Protein 5CB3 (pdb70)

Sequence (171 aa):
TRIHVVQGDITKLAVDVIVNAANPSLMGGGGVDGAIHRAAGPALLDACLKVRQQQGDCPTGHAVITLAGDLPAKAVVHTVGPVWRGGEQNEDQLLQDAYLNSLRLVAANSYTSVAFPAISTGVYGYPRAAAAEIAVKTVSEFITRHALPEQVYFVCYDEENAHLYERLLTQ

Structure (mmCIF, N/CA/C/O backbone):
data_5CB3
#
_entry.id   5CB3
#
_cell.length_a   59.902
_cell.length_b   42.059
_cell.length_c   70.346
_cell.angle_alpha   90.00
_cell.angle_beta   103.23
_cell.angle_gamma   90.00
#
_symmetry.space_group_name_H-M   'C 1 2 1'
#
loop_
_entity.id
_entity.type
_entity.pdbx_description
1 polymer 'O-acetyl-ADP-ribose deacetylase'
2 non-polymer ADENOSINE-5-DIPHOSPHORIBOSE
3 water water
#
loop_
_atom_site.group_PDB
_atom_site.id
_atom_site.type_symbol
_atom_site.label_atom_id
_atom_site.label_alt_id
_atom_site.label_comp_id
_atom_site.label_asym_id
_atom_site.label_entity_id
_atom_site.label_seq_id
_atom_site.pdbx_PDB_ins_code
_atom_site.Cartn_x
_atom_site.Cartn_y
_atom_site.Cartn_z
_atom_site.occupancy
_atom_site.B_iso_or_equiv
_atom_site.auth_seq_id
_atom_site.auth_comp_id
_atom_site.auth_asym_id
_atom_site.auth_atom_id
_atom_site.pdbx_PDB_model_num
ATOM 1 N N . THR A 1 9 ? 36.229 36.881 70.627 1.00 44.38 3 THR A N 1
ATOM 2 C CA . THR A 1 9 ? 36.468 38.358 70.478 1.00 43.80 3 THR A CA 1
ATOM 3 C C . THR A 1 9 ? 36.611 39.148 71.795 1.00 40.39 3 THR A C 1
ATOM 4 O O . THR A 1 9 ? 37.074 40.292 71.787 1.00 40.21 3 THR A O 1
ATOM 8 N N . ARG A 1 10 ? 36.208 38.547 72.910 1.00 36.61 4 ARG A N 1
ATOM 9 C CA . ARG A 1 10 ? 36.289 39.191 74.218 1.00 33.88 4 ARG A CA 1
ATOM 10 C C . ARG A 1 10 ? 37.336 38.565 75.131 1.00 32.91 4 ARG A C 1
ATOM 11 O O . ARG A 1 10 ? 37.611 39.092 76.208 1.00 32.81 4 ARG A O 1
ATOM 19 N N . ILE A 1 11 ? 37.916 37.446 74.704 1.00 31.74 5 ILE A N 1
ATOM 20 C CA . ILE A 1 11 ? 38.926 36.745 75.499 1.00 31.21 5 ILE A CA 1
ATOM 21 C C . ILE A 1 11 ? 40.234 36.686 74.717 1.00 31.86 5 ILE A C 1
ATOM 22 O O . ILE A 1 11 ? 40.269 36.196 73.587 1.00 31.63 5 ILE A O 1
ATOM 27 N N . HIS A 1 12 ? 41.302 37.198 75.325 1.00 32.09 6 HIS A N 1
ATOM 28 C CA . HIS A 1 12 ? 42.611 37.282 74.675 1.00 33.36 6 HIS A CA 1
ATOM 29 C C . HIS A 1 12 ? 43.697 36.627 75.502 1.00 32.96 6 HIS A C 1
ATOM 30 O O . HIS A 1 12 ? 43.679 36.698 76.727 1.00 33.16 6 HIS A O 1
ATOM 37 N N . VAL A 1 13 ? 44.631 35.969 74.822 1.00 31.58 7 VAL A N 1
ATOM 38 C CA . VAL A 1 13 ? 45.823 35.429 75.469 1.00 31.30 7 VAL A CA 1
ATOM 39 C C . VAL A 1 13 ? 46.982 36.388 75.221 1.00 32.02 7 VAL A C 1
ATOM 40 O O . VAL A 1 13 ? 47.261 36.751 74.078 1.00 32.88 7 VAL A O 1
A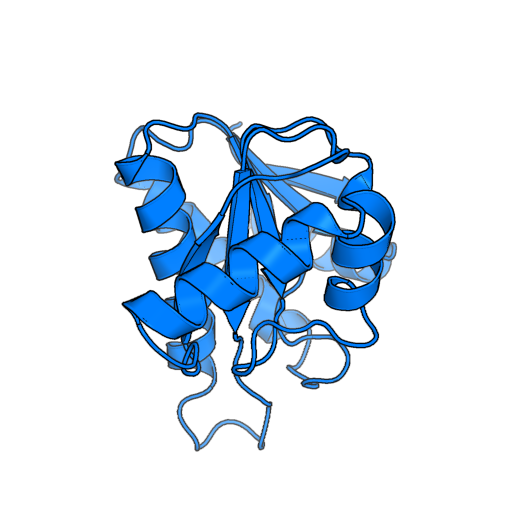TOM 44 N N . VAL A 1 14 ? 47.654 36.786 76.294 1.00 32.57 8 VAL A N 1
ATOM 45 C CA . VAL A 1 14 ? 48.787 37.694 76.205 1.00 33.52 8 VAL A CA 1
ATOM 46 C C . VAL A 1 14 ? 49.997 37.060 76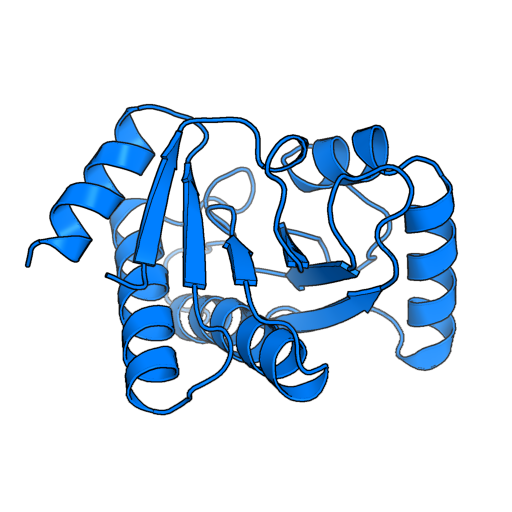.875 1.00 33.67 8 VAL A C 1
ATOM 47 O O . VAL A 1 14 ? 49.906 36.497 77.968 1.00 32.06 8 VAL A O 1
ATOM 51 N N . GLN A 1 15 ? 51.125 37.151 76.188 1.00 34.48 9 GLN A N 1
ATOM 52 C CA . GLN A 1 15 ? 52.385 36.666 76.702 1.00 36.10 9 GLN A CA 1
ATOM 53 C C . GLN A 1 15 ? 53.153 37.818 77.316 1.00 34.54 9 GLN A C 1
ATOM 54 O O . GLN A 1 15 ? 53.499 38.774 76.621 1.00 35.17 9 GLN A O 1
ATOM 60 N N . GLY A 1 16 ? 53.411 37.730 78.616 1.00 31.79 10 GLY A N 1
ATOM 61 C CA . GLY A 1 16 ? 54.187 38.750 79.293 1.00 30.60 10 GLY A CA 1
ATOM 62 C C . GLY A 1 16 ? 53.898 38.907 80.772 1.00 29.29 10 GLY A C 1
ATOM 63 O O . GLY A 1 16 ? 53.322 38.036 81.424 1.00 28.75 10 GLY A O 1
ATOM 64 N N . ASP A 1 17 ? 54.324 40.057 81.269 1.00 28.36 11 ASP A N 1
ATOM 65 C CA . ASP A 1 17 ? 54.218 40.456 82.656 1.00 27.48 11 ASP A CA 1
ATOM 66 C C . ASP A 1 17 ? 52.884 41.169 82.876 1.00 25.79 11 ASP A C 1
ATOM 67 O O . ASP A 1 17 ? 52.632 42.209 82.264 1.00 23.90 11 ASP A O 1
ATOM 72 N N . ILE A 1 18 ? 52.043 40.637 83.761 1.00 24.30 12 ILE A N 1
ATOM 73 C CA . ILE A 1 18 ? 50.727 41.239 84.030 1.00 24.03 12 ILE A CA 1
ATOM 74 C C . ILE A 1 18 ? 50.824 42.677 84.563 1.00 24.43 12 ILE A C 1
ATOM 75 O O . ILE A 1 18 ? 49.901 43.472 84.362 1.00 23.92 12 ILE A O 1
ATOM 80 N N . THR A 1 19 ? 51.939 43.011 85.221 1.00 25.32 13 THR A N 1
ATOM 81 C CA . THR A 1 19 ? 52.112 44.348 85.813 1.00 27.21 13 THR A CA 1
ATOM 82 C C . THR A 1 19 ? 52.270 45.466 84.771 1.00 29.28 13 THR A C 1
ATOM 83 O O . THR A 1 19 ? 52.165 46.643 85.112 1.00 29.64 13 THR A O 1
ATOM 87 N N . LYS A 1 20 ? 52.510 45.094 83.515 1.00 32.11 14 LYS A N 1
ATOM 88 C CA . LYS A 1 20 ? 52.650 46.055 82.418 1.00 34.92 14 LYS A CA 1
ATOM 89 C C . LYS A 1 20 ? 51.378 46.290 81.620 1.00 36.13 14 LYS A C 1
ATOM 90 O O . LYS A 1 20 ? 51.300 47.245 80.845 1.00 36.90 14 LYS A O 1
ATOM 96 N N . LEU A 1 21 ? 50.394 45.418 81.793 1.00 37.04 15 LEU A N 1
ATOM 97 C CA . LEU A 1 21 ? 49.207 45.452 80.961 1.00 37.77 15 LEU A CA 1
ATOM 98 C C . LEU A 1 21 ? 48.211 46.495 81.466 1.00 36.84 15 LEU A C 1
ATOM 99 O O . LEU A 1 21 ? 47.759 46.441 82.612 1.00 36.73 15 LEU A O 1
ATOM 104 N N . ALA A 1 22 ? 47.902 47.455 80.599 1.00 35.63 16 ALA A N 1
ATOM 105 C CA . ALA A 1 22 ? 46.878 48.456 80.866 1.00 34.42 16 ALA A CA 1
ATOM 106 C C . ALA A 1 22 ? 45.492 47.847 80.666 1.00 32.56 16 ALA A C 1
ATOM 107 O O . ALA A 1 22 ? 45.069 47.568 79.540 1.00 33.38 16 ALA A O 1
ATOM 109 N N . VAL A 1 23 ? 44.819 47.622 81.789 1.00 29.37 17 VAL A N 1
ATOM 110 C CA . VAL A 1 23 ? 43.452 47.112 81.850 1.00 27.69 17 VAL A CA 1
ATOM 111 C C . VAL A 1 23 ? 42.811 47.780 83.066 1.00 26.15 17 VAL A C 1
ATOM 112 O O . VAL A 1 23 ? 43.517 48.352 83.892 1.00 24.54 17 VAL A O 1
ATOM 116 N N . ASP A 1 24 ? 41.490 47.707 83.194 1.00 25.61 18 ASP A N 1
ATOM 117 C CA . ASP A 1 24 ? 40.825 48.246 84.389 1.00 25.34 18 ASP A CA 1
ATOM 118 C C . ASP A 1 24 ? 41.270 47.520 85.660 1.00 23.92 18 ASP A C 1
ATOM 119 O O . ASP A 1 24 ? 41.596 48.160 86.660 1.00 22.81 18 ASP A O 1
ATOM 124 N N . VAL A 1 25 ? 41.282 46.191 85.612 1.00 22.71 19 VAL A N 1
ATOM 125 C CA . VAL A 1 25 ? 41.544 45.374 86.801 1.00 21.62 19 VAL A CA 1
ATOM 126 C C . VAL A 1 25 ? 42.618 44.333 86.525 1.00 21.32 19 VAL A C 1
ATOM 127 O O . VAL A 1 25 ? 42.520 43.580 85.565 1.00 20.98 19 VAL A O 1
ATOM 131 N N . ILE A 1 26 ? 43.640 44.299 87.374 1.00 21.08 20 ILE A N 1
ATOM 132 C CA . ILE A 1 26 ? 44.608 43.207 87.383 1.00 20.84 20 ILE A CA 1
ATOM 133 C C . ILE A 1 26 ? 44.263 42.282 88.540 1.00 20.21 20 ILE A C 1
ATOM 134 O O . ILE A 1 26 ? 44.026 42.738 89.653 1.00 20.00 20 ILE A O 1
ATOM 139 N N . VAL A 1 27 ? 44.241 40.984 88.277 1.00 19.10 21 VAL A N 1
ATOM 140 C CA . VAL A 1 27 ? 43.992 40.003 89.326 1.00 18.41 21 VAL A CA 1
ATOM 141 C C . VAL A 1 27 ? 45.303 39.467 89.895 1.00 18.45 21 VAL A C 1
ATOM 142 O O . VAL A 1 27 ? 46.223 39.114 89.154 1.00 18.17 21 VAL A O 1
ATOM 146 N N . ASN A 1 28 ? 45.366 39.431 91.223 1.00 18.42 22 ASN A N 1
ATOM 147 C CA . ASN A 1 28 ? 46.508 38.917 91.956 1.00 18.62 22 ASN A CA 1
ATOM 148 C C . ASN A 1 28 ? 46.227 37.514 92.500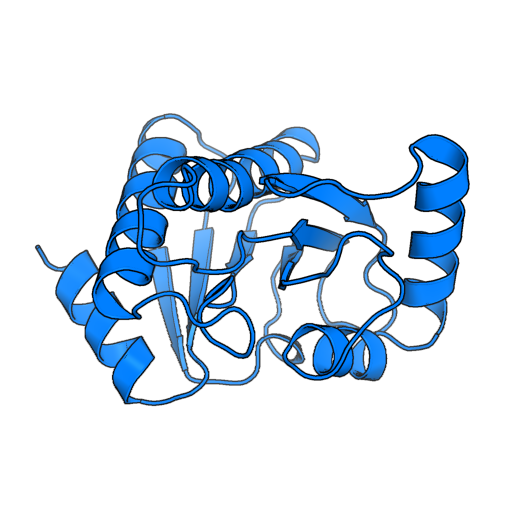 1.00 18.60 22 ASN A C 1
ATOM 149 O O . ASN A 1 28 ? 45.179 37.264 93.097 1.00 18.26 22 ASN A O 1
ATOM 154 N N . ALA A 1 29 ? 47.180 36.609 92.282 1.00 18.45 23 ALA A N 1
ATOM 155 C CA . ALA A 1 29 ? 47.147 35.275 92.864 1.00 18.22 23 ALA A CA 1
ATOM 156 C C . ALA A 1 29 ? 47.826 35.343 94.223 1.00 17.94 23 ALA A C 1
ATOM 157 O O . ALA A 1 29 ? 49.027 35.106 94.366 1.00 17.96 23 ALA A O 1
ATOM 159 N N . ALA A 1 30 ? 47.019 35.686 95.215 1.00 17.44 24 ALA A N 1
ATOM 160 C CA . ALA A 1 30 ? 47.496 36.043 96.539 1.00 17.68 24 ALA A CA 1
ATOM 161 C C . ALA A 1 30 ? 47.550 34.840 97.478 1.00 18.20 24 ALA A C 1
ATOM 162 O O . ALA A 1 30 ? 47.339 33.696 97.071 1.00 18.57 24 ALA A O 1
ATOM 164 N N . ASN A 1 31 ? 47.862 35.123 98.741 1.00 18.38 25 ASN A N 1
ATOM 165 C CA . ASN A 1 31 ? 47.679 34.173 99.830 1.00 18.91 25 ASN A CA 1
ATOM 166 C C . ASN A 1 31 ? 46.749 34.830 100.850 1.00 18.73 25 ASN A C 1
ATOM 167 O O . ASN A 1 31 ? 46.517 36.036 100.773 1.00 18.24 25 ASN A O 1
ATOM 172 N N . PRO A 1 32 ? 46.211 34.050 101.804 1.00 19.08 26 PRO A N 1
ATOM 173 C CA . PRO A 1 32 ? 45.146 34.588 102.668 1.00 19.21 26 PRO A CA 1
ATOM 174 C C . PRO A 1 32 ? 45.516 35.813 103.500 1.00 19.05 26 PRO A C 1
ATOM 175 O O . PRO A 1 32 ? 44.639 36.608 103.846 1.00 18.93 26 PRO A O 1
ATOM 179 N N . SER A 1 33 ? 46.799 35.984 103.797 1.00 18.93 27 SER A N 1
ATOM 180 C CA . SER A 1 33 ? 47.243 37.152 104.561 1.00 19.04 27 SER A CA 1
ATOM 181 C C . SER A 1 33 ? 47.085 38.472 103.795 1.00 18.70 27 SER A C 1
ATOM 182 O O . SER A 1 33 ? 46.985 39.534 104.414 1.00 19.26 27 SER A O 1
ATOM 185 N N . LEU A 1 34 ? 47.088 38.394 102.461 1.00 18.35 28 LEU A N 1
ATOM 186 C CA . LEU A 1 34 ? 47.042 39.574 101.562 1.00 18.83 28 LEU A CA 1
ATOM 187 C C . LEU A 1 34 ? 48.255 40.495 101.640 1.00 20.99 28 LEU A C 1
ATOM 188 O O . LEU A 1 34 ? 48.227 41.614 101.114 1.00 21.41 28 LEU A O 1
ATOM 193 N N . MET A 1 35 ? 49.322 40.034 102.273 1.00 23.19 29 MET A N 1
ATOM 194 C CA . MET A 1 35 ? 50.452 40.910 102.528 1.00 26.18 29 MET A CA 1
ATOM 195 C C . MET A 1 35 ? 51.600 40.654 101.540 1.00 26.81 29 MET A C 1
ATOM 196 O O . MET A 1 35 ? 52.697 41.187 101.712 1.00 27.69 29 MET A O 1
ATOM 201 N N . GLY A 1 36 ? 51.341 39.856 100.502 1.00 27.05 30 GLY A N 1
ATOM 202 C CA . GLY A 1 36 ? 52.314 39.632 99.429 1.00 26.96 30 GLY A CA 1
ATOM 203 C C . GLY A 1 36 ? 52.969 38.264 99.477 1.00 26.81 30 GLY A C 1
ATOM 204 O O . GLY A 1 36 ? 52.675 37.448 100.351 1.00 27.45 30 GLY A O 1
ATOM 205 N N . GLY A 1 37 ? 53.860 38.017 98.523 1.00 26.86 31 GLY A N 1
ATOM 206 C CA . GLY A 1 37 ? 54.577 36.748 98.436 1.00 26.99 31 GLY A CA 1
ATOM 207 C C . GLY A 1 37 ? 55.593 36.787 97.310 1.00 27.00 31 GLY A C 1
ATOM 208 O O . GLY A 1 37 ? 56.027 37.860 96.906 1.00 27.00 31 GLY A O 1
ATOM 209 N N . GLY A 1 38 ? 55.972 35.623 96.797 1.00 28.08 32 GLY A N 1
ATOM 210 C CA . GLY A 1 38 ? 57.123 35.547 95.894 1.00 29.08 32 GLY A CA 1
ATOM 211 C C . GLY A 1 38 ? 56.906 35.445 94.395 1.00 28.77 32 GLY A C 1
ATOM 212 O O . GLY A 1 38 ? 57.874 35.556 93.637 1.00 30.44 32 GLY A O 1
ATOM 213 N N . GLY A 1 39 ? 55.676 35.238 93.941 1.00 28.28 33 GLY A N 1
ATOM 214 C CA . GLY A 1 39 ? 55.451 35.033 92.504 1.00 26.77 33 GLY A CA 1
ATOM 215 C C . GLY A 1 39 ? 54.872 36.276 91.867 1.00 24.88 33 GLY A C 1
ATOM 216 O O . GLY A 1 39 ? 55.439 37.363 91.995 1.00 24.17 33 GLY A O 1
ATOM 217 N N . VAL A 1 40 ? 53.736 36.124 91.189 1.00 22.83 34 VAL A N 1
ATOM 218 C CA . VAL A 1 40 ? 53.046 37.267 90.594 1.00 21.97 34 VAL A CA 1
ATOM 219 C C . VAL A 1 40 ? 52.582 38.231 91.698 1.00 20.85 34 VAL A C 1
ATOM 220 O O . VAL A 1 40 ? 52.529 39.443 91.480 1.00 20.56 34 VAL A O 1
ATOM 224 N N . ASP A 1 41 ? 52.283 37.686 92.881 1.00 20.11 35 ASP A N 1
ATOM 225 C CA . ASP A 1 41 ? 51.921 38.482 94.066 1.00 19.84 35 ASP A CA 1
ATOM 226 C C . ASP A 1 41 ? 53.022 39.500 94.366 1.00 20.07 35 ASP A C 1
ATOM 227 O O . ASP A 1 41 ? 52.769 40.707 94.437 1.00 19.83 35 ASP A O 1
ATOM 232 N N . GLY A 1 42 ? 54.249 39.012 94.515 1.00 20.57 36 GLY A N 1
ATOM 233 C CA . GLY A 1 42 ? 55.389 39.896 94.769 1.00 20.89 36 GLY A CA 1
ATOM 234 C C . GLY A 1 42 ? 55.626 40.893 93.652 1.00 21.04 36 GLY A C 1
ATOM 235 O O . GLY A 1 42 ? 55.944 42.053 93.907 1.00 21.85 36 GLY A O 1
ATOM 236 N N . ALA A 1 43 ? 55.463 40.440 92.413 1.00 21.48 37 ALA A N 1
ATOM 237 C CA . ALA A 1 43 ? 55.634 41.299 91.251 1.00 21.93 37 ALA A CA 1
ATOM 238 C C . ALA A 1 43 ? 54.621 42.435 91.255 1.00 21.63 37 ALA A C 1
ATOM 239 O O . ALA A 1 43 ? 54.962 43.572 90.952 1.00 21.99 37 ALA A O 1
ATOM 241 N N . ILE A 1 44 ? 53.377 42.121 91.602 1.00 20.84 38 ILE A N 1
ATOM 242 C CA . ILE A 1 44 ? 52.306 43.126 91.660 1.00 20.54 38 ILE A CA 1
ATOM 243 C C . ILE A 1 44 ? 52.526 44.140 92.787 1.00 20.86 38 ILE A C 1
ATOM 244 O O . ILE A 1 44 ? 52.331 45.345 92.592 1.00 21.69 38 ILE A O 1
ATOM 249 N N . HIS A 1 45 ? 52.924 43.652 93.959 1.00 22.32 39 HIS A N 1
ATOM 250 C CA . HIS A 1 45 ? 53.220 44.537 95.083 1.00 23.01 39 HIS A CA 1
ATOM 251 C C . HIS A 1 45 ? 54.395 45.443 94.780 1.00 24.46 39 HIS A C 1
ATOM 252 O O . HIS A 1 45 ? 54.372 46.628 95.116 1.00 25.20 39 HIS A O 1
ATOM 259 N N . ARG A 1 46 ? 55.410 44.890 94.127 1.00 25.76 40 ARG A N 1
ATOM 260 C CA . ARG A 1 46 ? 56.572 45.676 93.740 1.00 28.02 40 ARG A CA 1
ATOM 261 C C . ARG A 1 46 ? 56.197 46.770 92.727 1.00 27.53 40 ARG A C 1
ATOM 262 O O . ARG A 1 46 ? 56.589 47.927 92.886 1.00 27.69 40 ARG A O 1
ATOM 270 N N . ALA A 1 47 ? 55.428 46.409 91.704 1.00 27.02 41 ALA A N 1
ATOM 271 C CA . ALA A 1 47 ? 55.037 47.367 90.668 1.00 26.92 41 ALA A CA 1
ATOM 272 C C . ALA A 1 47 ? 54.063 48.431 91.186 1.00 26.40 41 ALA A C 1
ATOM 273 O O . ALA A 1 47 ? 54.134 49.589 90.776 1.00 25.79 41 ALA A O 1
ATOM 275 N N . ALA A 1 48 ? 53.159 48.038 92.081 1.00 25.81 42 ALA A N 1
ATOM 276 C CA . ALA A 1 48 ? 52.149 48.961 92.612 1.00 25.32 42 ALA A CA 1
ATOM 277 C C . ALA A 1 48 ? 52.747 49.942 93.604 1.00 24.82 42 ALA A C 1
ATOM 278 O O . ALA A 1 48 ? 52.266 51.070 93.734 1.00 24.24 42 ALA A O 1
ATOM 280 N N . GLY A 1 49 ? 53.780 49.490 94.309 1.00 24.55 43 GLY A N 1
ATOM 281 C CA . GLY A 1 49 ? 54.409 50.255 95.382 1.00 24.91 43 GLY A CA 1
ATOM 282 C C . GLY A 1 49 ? 53.736 49.979 96.717 1.00 24.91 43 GLY A C 1
ATOM 283 O O . GLY A 1 49 ? 52.761 49.226 96.774 1.00 23.98 43 GLY A O 1
ATOM 284 N N . PRO A 1 50 ? 54.242 50.600 97.801 1.00 24.84 44 PRO A N 1
ATOM 285 C CA . PRO A 1 50 ? 53.769 50.334 99.168 1.00 24.50 44 PRO A CA 1
ATOM 286 C C . PRO A 1 50 ? 52.281 50.620 99.435 1.00 23.67 44 PRO A C 1
ATOM 287 O O . PRO A 1 50 ? 51.721 50.070 100.384 1.00 23.65 44 PRO A O 1
ATOM 291 N N . ALA A 1 51 ? 51.655 51.471 98.621 1.00 22.90 45 ALA A N 1
ATOM 292 C CA . ALA A 1 51 ? 50.233 51.801 98.792 1.00 22.44 45 ALA A CA 1
ATOM 293 C C . ALA A 1 51 ? 49.348 50.562 98.747 1.00 22.25 45 ALA A C 1
ATOM 294 O O . ALA A 1 51 ? 48.319 50.505 99.421 1.00 22.72 45 ALA A O 1
ATOM 296 N N . LEU A 1 52 ? 49.727 49.587 97.925 1.00 21.98 46 LEU A N 1
ATOM 297 C CA . LEU A 1 52 ? 48.931 48.368 97.779 1.00 21.38 46 LEU A CA 1
ATOM 298 C C . LEU A 1 52 ? 48.873 47.576 99.086 1.00 21.62 46 LEU A C 1
ATOM 299 O O . LEU A 1 52 ? 47.790 47.171 99.527 1.00 20.81 46 LEU A O 1
ATOM 304 N N . LEU A 1 53 ? 50.033 47.368 99.705 1.00 21.97 47 LEU A N 1
ATOM 305 C CA . LEU A 1 53 ? 50.097 46.656 100.979 1.00 22.50 47 LEU A CA 1
ATOM 306 C C . LEU A 1 53 ? 49.281 47.395 102.045 1.00 22.62 47 LEU A C 1
ATOM 307 O O . LEU A 1 53 ? 48.540 46.773 102.807 1.00 22.22 47 LEU A O 1
ATOM 312 N N . ASP A 1 54 ? 49.401 48.721 102.080 1.00 23.98 48 ASP A N 1
ATOM 313 C CA . ASP A 1 54 ? 48.624 49.535 103.029 1.00 24.86 48 ASP A CA 1
ATOM 314 C C . ASP A 1 54 ? 47.110 49.378 102.803 1.00 23.28 48 ASP A C 1
ATOM 315 O O . ASP A 1 54 ? 46.347 49.274 103.765 1.00 22.78 48 ASP A O 1
ATOM 320 N N . ALA A 1 55 ? 46.694 49.335 101.538 1.00 21.87 49 ALA A N 1
ATOM 321 C CA . ALA A 1 55 ? 45.293 49.070 101.178 1.00 20.96 49 ALA A CA 1
ATOM 322 C C . ALA A 1 55 ? 44.843 47.670 101.589 1.00 20.19 49 ALA A C 1
ATOM 323 O O . ALA A 1 55 ? 43.713 47.489 102.029 1.00 20.08 49 ALA A O 1
ATOM 325 N N . CYS A 1 56 ? 45.715 46.681 101.427 1.00 19.87 50 CYS A N 1
ATOM 326 C CA . CYS A 1 56 ? 45.415 45.328 101.874 1.00 19.42 50 CYS A CA 1
ATOM 327 C C . CYS A 1 56 ? 45.275 45.228 103.393 1.00 19.47 50 CYS A C 1
ATOM 328 O O . CYS A 1 56 ? 44.496 44.410 103.886 1.00 19.87 50 CYS A O 1
ATOM 331 N N . LEU A 1 57 ? 46.025 46.035 104.141 1.00 19.71 51 LEU A N 1
ATOM 332 C CA . LEU A 1 57 ? 45.882 46.015 105.600 1.00 20.44 51 LEU A CA 1
ATOM 333 C C . LEU A 1 57 ? 44.529 46.586 106.041 1.00 20.42 51 LEU A C 1
ATOM 334 O O . LEU A 1 57 ? 43.949 46.119 107.023 1.00 21.22 51 LEU A O 1
ATOM 339 N N . LYS A 1 58 ? 44.036 47.591 105.319 1.00 19.73 52 LYS A N 1
ATOM 340 C CA . LYS A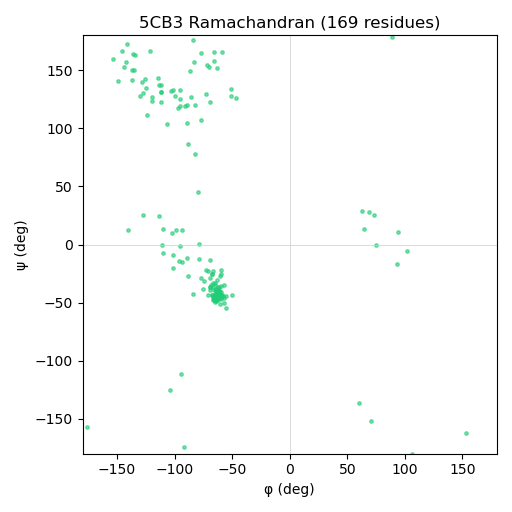 1 58 ? 42.706 48.130 105.564 1.00 19.90 52 LYS A CA 1
ATOM 341 C C . LYS A 1 58 ? 41.655 47.057 105.309 1.00 20.10 52 LYS A C 1
ATOM 342 O O . LYS A 1 58 ? 40.706 46.916 106.075 1.00 21.13 52 LYS A O 1
ATOM 344 N N . VAL A 1 59 ? 41.834 46.296 104.234 1.00 20.13 53 VAL A N 1
ATOM 345 C CA . VAL A 1 59 ? 40.910 45.216 103.914 1.00 19.51 53 VAL A CA 1
ATOM 346 C C . VAL A 1 59 ? 40.908 44.181 105.036 1.00 20.42 53 VAL A C 1
ATOM 347 O O . VAL A 1 59 ? 39.857 43.673 105.410 1.00 20.50 53 VAL A O 1
ATOM 351 N N . ARG A 1 60 ? 42.076 43.883 105.590 1.00 21.05 54 ARG A N 1
ATOM 352 C CA . ARG A 1 60 ? 42.143 42.969 106.724 1.00 23.80 54 ARG A CA 1
ATOM 353 C C . ARG A 1 60 ? 41.341 43.468 107.923 1.00 23.21 54 ARG A C 1
ATOM 354 O O . ARG A 1 60 ? 40.749 42.672 108.653 1.00 22.18 54 ARG A O 1
ATOM 362 N N . GLN A 1 61 ? 41.333 44.781 108.130 1.00 23.70 55 GLN A N 1
ATOM 363 C CA . GLN A 1 61 ? 40.532 45.373 109.204 1.00 25.02 55 GLN A CA 1
ATOM 364 C C . GLN A 1 61 ? 39.045 45.276 108.941 1.00 24.48 55 GLN A C 1
ATOM 365 O O . GLN A 1 61 ? 38.247 45.236 109.876 1.00 24.71 55 GLN A O 1
ATOM 371 N N . GLN A 1 62 ? 38.681 45.264 107.666 1.00 23.76 56 GLN A N 1
ATOM 372 C CA . GLN A 1 62 ? 37.284 45.226 107.263 1.00 24.37 56 GLN A CA 1
ATOM 373 C C . GLN A 1 62 ? 36.752 43.792 107.260 1.00 23.55 56 GLN A C 1
ATOM 374 O O . GLN A 1 62 ? 35.636 43.537 107.730 1.00 24.78 56 GLN A O 1
ATOM 380 N N . GLN A 1 63 ? 37.547 42.858 106.743 1.00 22.21 57 GLN A N 1
ATOM 381 C CA . GLN A 1 63 ? 37.058 41.496 106.502 1.00 21.93 57 GLN A CA 1
ATOM 382 C C . GLN A 1 63 ? 38.042 40.355 106.831 1.00 21.66 57 GLN A C 1
ATOM 383 O O . GLN A 1 63 ? 37.788 39.199 106.490 1.00 20.95 57 GLN A O 1
ATOM 389 N N . GLY A 1 64 ? 39.133 40.670 107.524 1.00 21.97 58 GLY A N 1
ATOM 390 C CA . GLY A 1 64 ? 40.108 39.660 107.931 1.00 22.87 58 GLY A CA 1
ATOM 391 C C . GLY A 1 64 ? 40.908 39.102 106.768 1.00 23.51 58 GLY A C 1
ATOM 392 O O . GLY A 1 64 ? 41.126 39.791 105.769 1.00 22.97 58 GLY A O 1
ATOM 393 N N . ASP A 1 65 ? 41.351 37.851 106.911 1.00 24.72 59 ASP A N 1
ATOM 394 C CA . ASP A 1 65 ? 42.103 37.145 105.864 1.00 25.99 59 ASP A CA 1
ATOM 395 C C . ASP A 1 65 ? 41.211 36.927 104.658 1.00 24.37 59 ASP A C 1
ATOM 396 O O . ASP A 1 65 ? 39.997 37.073 104.749 1.00 23.37 59 ASP A O 1
ATOM 401 N N . CYS A 1 66 ? 41.810 36.571 103.531 1.00 23.10 60 CYS A N 1
ATOM 402 C CA . CYS A 1 66 ? 41.036 36.201 102.359 1.00 22.14 60 CYS A CA 1
ATOM 403 C C . CYS A 1 66 ? 41.131 34.681 102.183 1.00 21.03 60 CYS A C 1
ATOM 404 O O . CYS A 1 66 ? 42.168 34.174 101.759 1.00 20.63 60 CYS A O 1
ATOM 407 N N . PRO A 1 67 ? 40.060 33.940 102.552 1.00 20.21 61 PRO A N 1
ATOM 408 C CA . PRO A 1 67 ? 40.117 32.478 102.453 1.00 19.94 61 PRO A CA 1
ATOM 409 C C . PRO A 1 67 ? 40.213 32.000 101.019 1.00 19.43 61 PRO A C 1
ATOM 410 O O . PRO A 1 67 ? 39.870 32.728 100.087 1.00 19.87 61 PRO A O 1
ATOM 414 N N . THR A 1 68 ? 40.710 30.782 100.858 1.00 19.06 62 THR A N 1
ATOM 415 C CA . THR A 1 68 ? 40.775 30.142 99.552 1.00 19.04 62 THR A CA 1
ATOM 416 C C . THR A 1 68 ? 39.455 30.289 98.786 1.00 18.70 62 THR A C 1
ATOM 417 O O . THR A 1 68 ? 38.382 29.954 99.295 1.00 19.03 62 THR A O 1
ATOM 421 N N . GLY A 1 69 ? 39.558 30.807 97.563 1.00 18.28 63 GLY A N 1
ATOM 422 C CA . GLY A 1 69 ? 38.407 30.977 96.669 1.00 18.46 63 GLY A CA 1
ATOM 423 C C . GLY A 1 69 ? 37.741 32.337 96.743 1.00 18.62 63 GLY A C 1
ATOM 424 O O . GLY A 1 69 ? 36.980 32.712 95.853 1.00 19.31 63 GLY A O 1
ATOM 425 N N . HIS A 1 70 ? 38.033 33.074 97.805 1.00 18.38 64 HIS A N 1
ATOM 426 C CA . HIS A 1 70 ? 37.472 34.405 98.024 1.00 18.99 64 HIS A CA 1
ATOM 427 C C . HIS A 1 70 ? 38.270 35.469 97.266 1.00 18.54 64 HIS A C 1
ATOM 428 O O . HIS A 1 70 ? 39.439 35.262 96.930 1.00 17.99 64 HIS A O 1
ATOM 435 N N . ALA A 1 71 ? 37.622 36.598 96.987 1.00 18.14 65 ALA A N 1
ATOM 436 C CA . ALA A 1 71 ? 38.283 37.739 96.353 1.00 18.03 65 ALA A CA 1
ATOM 437 C C . ALA A 1 71 ? 37.919 39.056 97.019 1.00 18.20 65 ALA A C 1
ATOM 438 O O . ALA A 1 71 ? 36.814 39.219 97.547 1.00 18.06 65 ALA A O 1
ATOM 440 N N . VAL A 1 72 ? 38.867 39.990 96.963 1.00 18.16 66 VAL A N 1
ATOM 441 C CA . VAL A 1 72 ? 38.709 41.338 97.502 1.00 18.44 66 VAL A CA 1
ATOM 442 C C . VAL A 1 72 ? 39.288 42.337 96.517 1.00 18.90 66 VAL A C 1
ATOM 443 O O . VAL A 1 72 ? 40.215 42.012 95.774 1.00 19.17 66 VAL A O 1
ATOM 447 N N . ILE A 1 73 ? 38.744 43.547 96.498 1.00 19.02 67 ILE A N 1
ATOM 448 C CA . ILE A 1 73 ? 39.214 44.555 95.553 1.00 19.11 67 ILE A CA 1
ATOM 449 C C . ILE A 1 73 ? 39.871 45.715 96.298 1.00 19.00 67 ILE A C 1
ATOM 450 O O . ILE A 1 73 ? 39.4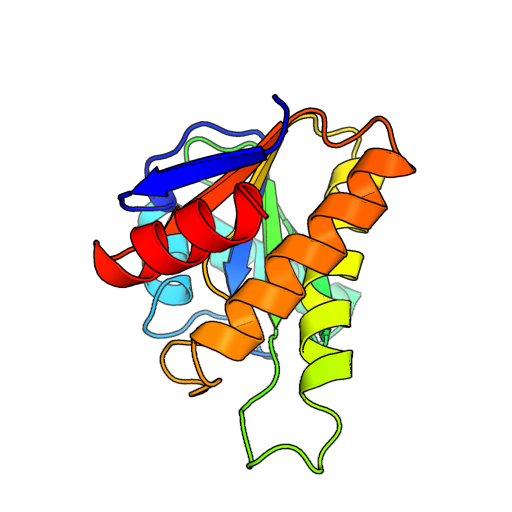35 46.087 97.392 1.00 19.00 67 ILE A O 1
ATOM 455 N N . THR A 1 74 ? 40.938 46.257 95.709 1.00 18.68 68 THR A N 1
ATOM 456 C CA . THR A 1 74 ? 41.662 47.394 96.282 1.00 19.18 68 THR A CA 1
ATOM 457 C C . THR A 1 74 ? 42.083 48.338 95.176 1.00 19.71 68 THR A C 1
ATOM 458 O O . THR A 1 74 ? 41.947 48.034 93.986 1.00 19.55 68 THR A O 1
ATOM 462 N N . LEU A 1 75 ? 42.610 49.485 95.590 1.00 20.59 69 LEU A N 1
ATOM 463 C CA . LEU A 1 75 ? 43.292 50.401 94.682 1.00 21.62 69 LEU A CA 1
ATOM 464 C C . LEU A 1 75 ? 44.478 49.702 94.016 1.00 21.49 69 LEU A C 1
ATOM 465 O O . LEU A 1 75 ? 44.911 48.637 94.469 1.00 21.44 69 LEU A O 1
ATOM 470 N N . ALA A 1 76 ? 45.013 50.305 92.956 1.00 21.24 70 ALA A N 1
ATOM 471 C CA . ALA A 1 76 ? 46.127 49.694 92.207 1.00 21.25 70 ALA A CA 1
ATOM 472 C C . ALA A 1 76 ? 47.489 50.397 92.310 1.00 22.04 70 ALA A C 1
ATOM 473 O O . ALA A 1 76 ? 48.462 49.914 91.728 1.00 21.81 70 ALA A O 1
ATOM 475 N N . GLY A 1 77 ? 47.583 51.501 93.048 1.00 22.63 71 GLY A N 1
ATOM 476 C CA . GLY A 1 77 ? 48.875 52.173 93.229 1.00 23.41 71 GLY A CA 1
ATOM 477 C C . GLY A 1 77 ? 49.457 52.628 91.898 1.00 24.40 71 GLY A C 1
ATOM 478 O O . GLY A 1 77 ? 48.733 53.151 91.048 1.00 24.36 71 GLY A O 1
ATOM 479 N N . ASP A 1 78 ? 50.760 52.409 91.716 1.00 25.82 72 ASP A N 1
ATOM 480 C CA . ASP A 1 78 ? 51.460 52.800 90.491 1.00 27.04 72 ASP A CA 1
ATOM 481 C C . ASP A 1 78 ? 51.245 51.830 89.321 1.00 27.13 72 ASP A C 1
ATOM 482 O O . ASP A 1 78 ? 51.808 52.053 88.247 1.00 27.70 72 ASP A O 1
ATOM 487 N N . LEU A 1 79 ? 50.459 50.763 89.493 1.00 26.64 73 LEU A N 1
ATOM 488 C CA . LEU A 1 79 ? 50.125 49.907 88.336 1.00 26.25 73 LEU A CA 1
ATOM 489 C C . LEU A 1 79 ? 49.328 50.677 87.282 1.00 27.25 73 LEU A C 1
ATOM 490 O O . LEU A 1 79 ? 48.592 51.611 87.621 1.00 26.74 73 LEU A O 1
ATOM 495 N N . PRO A 1 80 ? 49.442 50.269 86.001 1.00 28.48 74 PRO A N 1
ATOM 496 C CA . PRO A 1 80 ? 48.600 50.857 84.954 1.00 29.14 74 PRO A CA 1
ATOM 497 C C . PRO A 1 80 ? 47.194 50.258 84.932 1.00 28.77 74 PRO A C 1
ATOM 498 O O . PRO A 1 80 ? 46.664 49.928 83.870 1.00 29.78 74 PRO A O 1
ATOM 502 N N . ALA A 1 81 ? 46.596 50.128 86.104 1.00 27.78 75 ALA A N 1
ATOM 503 C CA . ALA A 1 81 ? 45.277 49.560 86.222 1.00 26.38 75 ALA A CA 1
ATOM 504 C C . ALA A 1 81 ? 44.519 50.447 87.192 1.00 25.50 75 ALA A C 1
ATOM 505 O O . ALA A 1 81 ? 45.117 51.276 87.884 1.00 24.24 75 ALA A O 1
ATOM 507 N N . LYS A 1 82 ? 43.203 50.318 87.206 1.00 24.97 76 LYS A N 1
ATOM 508 C CA . LYS A 1 82 ? 42.385 51.116 88.110 1.00 25.69 76 LYS A CA 1
ATOM 509 C C . LYS A 1 82 ? 42.193 50.451 89.456 1.00 24.14 76 LYS A C 1
ATOM 510 O O . LYS A 1 82 ? 41.974 51.124 90.462 1.00 24.07 76 LYS A O 1
ATOM 516 N N . ALA A 1 83 ? 42.255 49.127 89.459 1.00 22.36 77 ALA A N 1
ATOM 517 C CA . ALA A 1 83 ? 42.051 48.353 90.670 1.00 21.70 77 ALA A CA 1
ATOM 518 C C . ALA A 1 83 ? 42.786 47.029 90.576 1.00 20.98 77 ALA A C 1
ATOM 519 O O . ALA A 1 83 ? 43.143 46.581 89.488 1.00 20.53 77 ALA A O 1
ATOM 521 N N . VAL A 1 84 ? 43.028 46.423 91.729 1.00 20.26 78 VAL A N 1
ATOM 522 C CA . VAL A 1 84 ? 43.568 45.076 91.801 1.00 19.81 78 VAL A CA 1
ATOM 523 C C . VAL A 1 84 ? 42.560 44.220 92.544 1.00 19.35 78 VAL A C 1
ATOM 524 O O . VAL A 1 84 ? 42.133 44.583 93.638 1.00 19.26 78 VAL A O 1
ATOM 528 N N . VAL A 1 85 ? 42.159 43.104 91.943 1.00 18.37 79 VAL A N 1
ATOM 529 C CA . VAL A 1 85 ? 41.380 42.102 92.658 1.00 18.11 79 VAL A CA 1
ATOM 530 C C . VAL A 1 85 ? 42.342 41.027 93.183 1.00 17.61 79 VAL A C 1
ATOM 531 O O . VAL A 1 85 ? 43.051 40.374 92.415 1.00 18.05 79 VAL A O 1
ATOM 535 N N . HIS A 1 86 ? 42.376 40.869 94.502 1.00 17.12 80 HIS A N 1
ATOM 536 C CA . HIS A 1 86 ? 43.191 39.836 95.145 1.00 16.72 80 HIS A CA 1
ATOM 537 C C . HIS A 1 86 ? 42.320 38.608 95.394 1.00 16.89 80 HIS A C 1
ATOM 538 O O . HIS A 1 86 ? 41.252 38.716 95.995 1.00 17.34 80 HIS A O 1
ATOM 545 N N . THR A 1 87 ? 42.756 37.455 94.902 1.00 16.61 81 THR A N 1
ATOM 546 C CA . THR A 1 87 ? 42.069 36.202 95.185 1.00 16.84 81 THR A CA 1
ATOM 547 C C . THR A 1 87 ? 43.112 35.160 95.564 1.00 17.06 81 THR A C 1
ATOM 548 O O . THR A 1 87 ? 44.315 35.360 95.345 1.00 17.94 81 THR A O 1
ATOM 552 N N . VAL A 1 88 ? 42.651 34.077 96.173 1.00 16.99 82 VAL A N 1
ATOM 553 C CA . VAL A 1 88 ? 43.541 33.037 96.678 1.00 16.54 82 VAL A CA 1
ATOM 554 C C . VAL A 1 88 ? 43.126 31.725 96.040 1.00 16.67 82 VAL A C 1
ATOM 555 O O . VAL A 1 88 ? 42.041 31.204 96.309 1.00 16.21 82 VAL A O 1
ATOM 559 N N . GLY A 1 89 ? 43.981 31.195 95.176 1.00 16.94 83 GLY A N 1
ATOM 560 C CA . GLY A 1 89 ? 43.692 29.915 94.553 1.00 17.12 83 GLY A CA 1
ATOM 561 C C . GLY A 1 89 ? 43.966 28.780 95.522 1.00 17.40 83 GLY A C 1
ATOM 562 O O . GLY A 1 89 ? 44.632 28.976 96.537 1.00 17.52 83 GLY A O 1
ATOM 563 N N . PRO A 1 90 ? 43.453 27.580 95.218 1.00 17.94 84 PRO A N 1
ATOM 564 C CA . PRO A 1 90 ? 43.755 26.429 96.061 1.00 18.26 84 PRO A CA 1
ATOM 565 C C . PRO A 1 90 ? 45.199 25.947 95.918 1.00 18.67 84 PRO A C 1
ATOM 566 O O . PRO A 1 90 ? 45.828 26.142 94.875 1.00 18.42 84 PRO A O 1
ATOM 570 N N . VAL A 1 91 ? 45.695 25.302 96.965 1.00 19.00 85 VAL A N 1
ATOM 571 C CA . VAL A 1 91 ? 46.950 24.564 96.905 1.00 19.35 85 VAL A CA 1
ATOM 572 C C . VAL A 1 91 ? 46.594 23.179 96.395 1.00 20.43 85 VAL A C 1
ATOM 573 O O . VAL A 1 91 ? 45.696 22.526 96.933 1.00 20.47 85 VAL A O 1
ATOM 577 N N . TRP A 1 92 ? 47.270 22.743 95.339 1.00 22.14 86 TRP A N 1
ATOM 578 C CA . TRP A 1 92 ? 47.025 21.417 94.797 1.00 24.35 86 TRP A CA 1
ATOM 579 C C . TRP A 1 92 ? 47.525 20.351 95.767 1.00 26.75 86 TRP A C 1
ATOM 580 O O . TRP A 1 92 ? 48.693 20.337 96.147 1.00 26.00 86 TRP A O 1
ATOM 591 N N . ARG A 1 93 ? 46.620 19.469 96.167 1.00 30.62 87 ARG A N 1
ATOM 592 C CA . ARG A 1 93 ? 46.931 18.374 97.073 1.00 34.24 87 ARG A CA 1
ATOM 593 C C . ARG A 1 93 ? 46.444 17.057 96.447 1.00 35.34 87 ARG A C 1
ATOM 594 O O . ARG A 1 93 ? 46.173 16.078 97.142 1.00 36.09 87 ARG A O 1
ATOM 602 N N . GLY A 1 94 ? 46.364 17.058 95.114 1.00 35.91 88 GLY A N 1
ATOM 603 C CA . GLY A 1 94 ? 46.088 15.852 94.328 1.00 37.54 88 GLY A CA 1
ATOM 604 C C . GLY A 1 94 ? 44.639 15.577 93.958 1.00 38.59 88 GLY A C 1
ATOM 605 O O . GLY A 1 94 ? 44.322 14.485 93.484 1.00 39.72 88 GLY A O 1
ATOM 606 N N . GLY A 1 95 ? 43.754 16.545 94.182 1.00 39.41 89 GLY A N 1
ATOM 607 C CA . GLY A 1 95 ? 42.421 16.514 93.579 1.00 39.89 89 GLY A CA 1
ATOM 608 C C . GLY A 1 95 ? 41.259 16.083 94.447 1.00 41.01 89 GLY A C 1
ATOM 609 O O . GLY A 1 95 ? 40.114 16.141 94.000 1.00 41.39 89 GLY A O 1
ATOM 610 N N . GLU A 1 96 ? 41.525 15.656 95.675 1.00 42.39 90 GLU A N 1
ATOM 611 C CA . GLU A 1 96 ? 40.457 15.120 96.509 1.00 43.63 90 GLU A CA 1
ATOM 612 C C . GLU A 1 96 ? 40.118 16.069 97.686 1.00 42.26 90 GLU A C 1
ATOM 613 O O . GLU A 1 96 ? 39.401 15.681 98.610 1.00 42.67 90 GLU A O 1
ATOM 619 N N . GLN A 1 97 ? 40.618 17.312 97.619 1.00 40.17 91 GLN A N 1
ATOM 620 C CA . GLN A 1 97 ? 40.288 18.379 98.584 1.00 38.85 91 GLN A CA 1
ATOM 621 C C . GLN A 1 97 ? 39.505 19.512 97.924 1.00 36.04 91 GLN A C 1
ATOM 622 O O . GLN A 1 97 ? 39.551 20.651 98.398 1.00 35.07 91 GLN A O 1
ATOM 628 N N . ASN A 1 98 ? 38.817 19.223 96.824 1.00 33.93 92 ASN A N 1
ATOM 629 C CA . ASN A 1 98 ? 37.931 20.204 96.199 1.00 33.30 92 ASN A CA 1
ATOM 630 C C . ASN A 1 98 ? 38.644 21.387 95.547 1.00 29.51 92 ASN A C 1
ATOM 631 O O . ASN A 1 98 ? 38.088 22.490 95.429 1.00 27.67 92 ASN A O 1
ATOM 636 N N . GLU A 1 99 ? 39.868 21.134 95.105 1.00 26.91 93 GLU A N 1
ATOM 637 C CA . GLU A 1 99 ? 40.685 22.155 94.467 1.00 25.22 93 GLU A CA 1
ATOM 638 C C . GLU A 1 99 ? 40.055 22.678 93.173 1.00 24.27 93 GLU A C 1
ATOM 639 O O . GLU A 1 99 ? 40.143 23.868 92.872 1.00 22.17 93 GLU A O 1
ATOM 645 N N . ASP A 1 100 ? 39.400 21.805 92.416 1.00 24.32 94 ASP A N 1
ATOM 646 C CA . ASP A 1 100 ? 38.796 22.229 91.154 1.00 25.20 94 ASP A CA 1
ATOM 647 C C . ASP A 1 100 ? 37.680 23.253 91.375 1.00 24.59 94 ASP A C 1
ATOM 648 O O . ASP A 1 100 ? 37.577 24.242 90.638 1.00 22.97 94 ASP A O 1
ATOM 653 N N . GLN A 1 101 ? 36.865 23.014 92.400 1.00 24.54 95 GLN A N 1
ATOM 654 C CA . GLN A 1 101 ? 35.796 23.935 92.775 1.00 25.11 95 GLN A CA 1
ATOM 655 C C . GLN A 1 101 ? 36.353 25.232 93.351 1.00 23.92 95 GLN A C 1
ATOM 656 O O . GLN A 1 101 ? 35.827 26.308 93.071 1.00 24.00 95 GLN A O 1
ATOM 662 N N . LEU A 1 102 ? 37.418 25.133 94.142 1.00 22.24 96 LEU A N 1
ATOM 663 C CA . LEU A 1 102 ? 38.016 26.319 94.752 1.00 21.48 96 LEU A CA 1
ATOM 664 C C . LEU A 1 102 ? 38.699 27.215 93.717 1.00 20.08 96 LEU A C 1
ATOM 665 O O . LEU A 1 102 ? 38.644 28.444 93.828 1.00 20.43 96 LEU A O 1
ATOM 670 N N . LEU A 1 103 ? 39.320 26.610 92.705 1.00 19.31 97 LEU A N 1
ATOM 671 C CA . LEU A 1 103 ? 39.934 27.384 91.625 1.00 19.05 97 LEU A CA 1
ATOM 672 C C . LEU A 1 103 ? 38.842 28.076 90.833 1.00 19.33 97 LEU A C 1
ATOM 673 O O . LEU A 1 103 ? 38.958 29.248 90.500 1.00 18.08 97 LEU A O 1
ATOM 678 N N . GLN A 1 104 ? 37.765 27.354 90.552 1.00 20.42 98 GLN A N 1
ATOM 679 C CA . GLN A 1 104 ? 36.630 27.951 89.867 1.00 21.83 98 GLN A CA 1
ATOM 680 C C . GLN A 1 104 ? 36.080 29.144 90.652 1.00 20.90 98 GLN A C 1
ATOM 681 O O . GLN A 1 104 ? 35.801 30.190 90.066 1.00 20.69 98 GLN A O 1
ATOM 687 N N . ASP A 1 105 ? 35.942 28.980 91.970 1.00 20.43 99 ASP A N 1
ATOM 688 C CA . ASP A 1 105 ? 35.502 30.060 92.862 1.00 20.68 99 ASP A CA 1
ATOM 689 C C . ASP A 1 105 ? 36.388 31.297 92.736 1.00 19.61 99 ASP A C 1
ATOM 690 O O . ASP A 1 105 ? 35.878 32.419 92.712 1.00 18.99 99 ASP A O 1
ATOM 695 N N . ALA A 1 106 ? 37.707 31.101 92.695 1.00 18.75 100 ALA A N 1
ATOM 696 C CA . ALA A 1 106 ? 38.636 32.234 92.615 1.00 17.98 100 ALA A CA 1
ATOM 697 C C . ALA A 1 106 ? 38.363 33.053 91.362 1.00 17.99 100 ALA A C 1
ATOM 698 O O . ALA A 1 106 ? 38.314 34.283 91.414 1.00 17.54 100 ALA A O 1
ATOM 700 N N . TYR A 1 107 ? 38.177 32.363 90.237 1.00 18.15 101 TYR A N 1
ATOM 701 C CA . TYR A 1 107 ? 37.889 33.030 88.962 1.00 18.71 101 TYR A CA 1
ATOM 702 C C . TYR A 1 107 ? 36.519 33.708 88.994 1.00 19.02 101 TYR A C 1
ATOM 703 O O . TYR A 1 107 ? 36.390 34.884 88.640 1.00 18.93 101 TYR A O 1
ATOM 712 N N . LEU A 1 108 ? 35.512 32.975 89.454 1.00 19.62 102 LEU A N 1
ATOM 713 C CA . LEU A 1 108 ? 34.143 33.505 89.512 1.00 21.06 102 LEU A CA 1
ATOM 714 C C . LEU A 1 108 ? 33.993 34.708 90.445 1.00 20.16 102 LEU A C 1
ATOM 715 O O . LEU A 1 108 ? 33.388 35.717 90.070 1.00 19.61 102 LEU A O 1
ATOM 720 N N . ASN A 1 109 ? 34.534 34.595 91.656 1.00 19.04 103 ASN A N 1
ATOM 721 C CA . ASN A 1 109 ? 34.453 35.685 92.625 1.00 18.81 103 ASN A CA 1
ATOM 722 C C . ASN A 1 109 ? 35.218 36.923 92.165 1.00 18.38 103 ASN A C 1
ATOM 723 O O . ASN A 1 109 ? 34.777 38.047 92.409 1.00 17.98 103 ASN A O 1
ATOM 728 N N . SER A 1 110 ? 36.338 36.717 91.478 1.00 18.27 104 SER A N 1
ATOM 729 C CA . SER A 1 110 ? 37.088 37.830 90.905 1.00 18.55 104 SER A CA 1
ATOM 730 C C . SER A 1 110 ? 36.271 38.517 89.813 1.00 18.84 104 SER A C 1
ATOM 731 O O . SER A 1 110 ? 36.171 39.744 89.791 1.00 18.80 104 SER A O 1
ATOM 734 N N . LEU A 1 111 ? 35.666 37.724 88.931 1.00 19.42 105 LEU A N 1
ATOM 735 C CA . LEU A 1 111 ? 34.840 38.276 87.855 1.00 19.78 105 LEU A CA 1
ATOM 736 C C . LEU A 1 111 ? 33.645 39.046 88.406 1.00 19.89 105 LEU A C 1
ATOM 737 O O . LEU A 1 111 ? 33.297 40.110 87.889 1.00 19.57 105 LEU A O 1
ATOM 742 N N . ARG A 1 112 ? 33.030 38.521 89.463 1.00 20.61 106 ARG A N 1
ATOM 743 C CA . ARG A 1 112 ? 31.914 39.213 90.119 1.00 20.89 106 ARG A CA 1
ATOM 744 C C . ARG A 1 112 ? 32.297 40.587 90.663 1.00 20.75 106 ARG A C 1
ATOM 745 O O . ARG A 1 112 ? 31.519 41.537 90.544 1.00 20.43 106 ARG A O 1
ATOM 753 N N . LEU A 1 113 ? 33.484 40.700 91.251 1.00 19.86 107 LEU A N 1
ATOM 754 C CA . LEU A 1 113 ? 33.961 42.003 91.730 1.00 20.13 107 LEU A CA 1
ATOM 755 C C . LEU A 1 113 ? 34.241 42.981 90.593 1.00 19.70 107 LEU A C 1
ATOM 756 O O . LEU A 1 113 ? 34.000 44.180 90.739 1.00 19.62 107 LEU A O 1
ATOM 761 N N . VAL A 1 114 ? 34.762 42.475 89.477 1.00 20.11 108 VAL A N 1
ATOM 762 C CA . VAL A 1 114 ? 35.012 43.305 88.300 1.00 20.37 108 VAL A CA 1
ATOM 763 C C . VAL A 1 114 ? 33.674 43.889 87.839 1.00 20.85 108 VAL A C 1
ATOM 764 O O . VAL A 1 114 ? 33.545 45.101 87.661 1.00 21.45 108 VAL A O 1
ATOM 768 N N . ALA A 1 115 ? 32.680 43.017 87.675 1.00 21.66 109 ALA A N 1
ATOM 769 C CA . ALA A 1 115 ? 31.343 43.424 87.221 1.00 22.46 109 ALA A CA 1
ATOM 770 C C . ALA A 1 115 ? 30.634 44.358 88.201 1.00 23.09 109 ALA A C 1
ATOM 771 O O . ALA A 1 115 ? 30.026 45.348 87.784 1.00 23.52 109 ALA A O 1
ATOM 773 N N . ALA A 1 116 ? 30.717 44.048 89.495 1.00 23.24 110 ALA A N 1
ATOM 774 C CA . ALA A 1 116 ? 30.000 44.820 90.519 1.00 23.85 110 ALA A CA 1
ATOM 775 C C . ALA A 1 116 ? 30.551 46.227 90.653 1.00 23.99 110 ALA A C 1
ATOM 776 O O . ALA A 1 116 ? 29.846 47.135 91.092 1.00 25.04 110 ALA A O 1
ATOM 778 N N . ASN A 1 117 ? 31.816 46.399 90.290 1.00 23.17 111 ASN A N 1
ATOM 779 C CA . ASN A 1 117 ? 32.456 47.705 90.342 1.00 23.32 111 ASN A CA 1
ATOM 780 C C . ASN A 1 117 ? 32.497 48.411 88.983 1.00 23.78 111 ASN A C 1
ATOM 781 O O . ASN A 1 117 ? 33.188 49.420 88.809 1.00 23.44 111 ASN A O 1
ATOM 786 N N . SER A 1 118 ? 31.727 47.866 88.042 1.00 24.82 112 SER A N 1
ATOM 787 C CA . SER A 1 118 ? 31.500 48.457 86.721 1.00 25.83 112 SER A CA 1
ATOM 788 C C . SER A 1 118 ? 32.771 48.576 85.866 1.00 25.38 112 SER A C 1
ATOM 789 O O . SER A 1 118 ? 32.870 49.459 85.014 1.00 25.60 112 SER A O 1
ATOM 792 N N . TYR A 1 119 ? 33.735 47.685 86.078 1.00 24.42 113 TYR A N 1
ATOM 793 C CA . TYR A 1 119 ? 34.955 47.712 85.274 1.00 23.91 113 TYR A CA 1
ATOM 794 C C . TYR A 1 119 ? 34.777 46.912 83.985 1.00 23.95 113 TYR A C 1
ATOM 795 O O . TYR A 1 119 ? 34.034 45.931 83.940 1.00 24.17 113 TYR A O 1
ATOM 804 N N . THR A 1 120 ? 35.472 47.345 82.940 1.00 24.43 114 THR A N 1
ATOM 805 C CA . THR A 1 120 ? 35.217 46.856 81.583 1.00 25.25 114 THR A CA 1
ATOM 806 C C . THR A 1 120 ? 36.220 45.811 81.104 1.00 24.57 114 THR A C 1
ATOM 807 O O . THR A 1 120 ? 35.935 45.067 80.164 1.00 25.72 114 THR A O 1
ATOM 811 N N . SER A 1 121 ? 37.389 45.757 81.735 1.00 24.12 115 SER A N 1
ATOM 812 C CA . SER A 1 121 ? 38.410 44.786 81.361 1.00 23.42 115 SER A CA 1
ATOM 813 C C . SER A 1 121 ? 39.183 44.283 82.566 1.00 22.56 115 SER A C 1
ATOM 814 O O . SER A 1 121 ? 39.340 44.983 83.569 1.00 21.88 115 SER A O 1
ATOM 817 N N . VAL A 1 122 ? 39.695 43.068 82.441 1.00 21.78 116 VAL A N 1
ATOM 818 C CA . VAL A 1 122 ? 40.381 42.417 83.543 1.00 21.04 116 VAL A CA 1
ATOM 819 C C . VAL A 1 122 ? 41.452 41.502 82.983 1.00 20.72 116 VAL A C 1
ATOM 820 O O . VAL A 1 122 ? 41.246 40.848 81.958 1.00 20.68 116 VAL A O 1
ATOM 824 N N . ALA A 1 123 ? 42.598 41.484 83.655 1.00 20.25 117 ALA A N 1
ATOM 825 C CA . ALA A 1 123 ? 43.685 40.568 83.326 1.00 19.84 117 ALA A CA 1
ATOM 826 C C . ALA A 1 123 ? 43.884 39.527 84.443 1.00 19.70 117 ALA A C 1
ATOM 827 O O . ALA A 1 123 ? 43.958 39.885 85.621 1.00 19.52 117 ALA A O 1
ATOM 829 N N . PHE A 1 124 ? 43.970 38.248 84.066 1.00 19.75 118 PHE A N 1
ATOM 830 C CA . PHE A 1 124 ? 44.225 37.146 85.017 1.00 19.58 118 PHE A CA 1
ATOM 831 C C . PHE A 1 124 ? 45.598 36.526 84.787 1.00 20.48 118 PHE A C 1
ATOM 832 O O . PHE A 1 124 ? 45.981 36.281 83.640 1.00 21.41 118 PHE A O 1
ATOM 840 N N . PRO A 1 125 ? 46.328 36.234 85.877 1.00 20.47 119 PRO A N 1
ATOM 841 C CA . PRO A 1 125 ? 47.453 35.323 85.790 1.00 20.49 119 PRO A CA 1
ATOM 842 C C . PRO A 1 125 ? 46.956 33.884 85.910 1.00 20.40 119 PRO A C 1
ATOM 843 O O . PRO A 1 125 ? 45.769 33.658 86.161 1.00 19.80 119 PRO A O 1
ATOM 847 N N . ALA A 1 126 ? 47.859 32.923 85.758 1.00 20.17 120 ALA A N 1
ATOM 848 C CA . ALA A 1 126 ? 47.498 31.511 85.852 1.00 20.09 120 ALA A CA 1
ATOM 849 C C . ALA A 1 126 ? 47.450 31.081 87.319 1.00 19.45 120 ALA A C 1
ATOM 850 O O . ALA A 1 126 ? 48.370 30.430 87.815 1.00 19.61 120 ALA A O 1
ATOM 852 N N . ILE A 1 127 ? 46.359 31.450 87.992 1.00 18.47 121 ILE A N 1
ATOM 853 C CA . ILE A 1 127 ? 46.186 31.249 89.440 1.00 18.05 121 ILE A CA 1
ATOM 854 C C . ILE A 1 127 ? 46.476 29.796 89.837 1.00 17.80 121 ILE A C 1
ATOM 855 O O . ILE A 1 127 ? 46.025 28.860 89.167 1.00 16.93 121 ILE A O 1
ATOM 860 N N . SER A 1 128 ? 47.255 29.630 90.907 1.00 17.77 122 SER A N 1
ATOM 861 C CA . SER A 1 128 ? 47.552 28.324 91.515 1.00 18.04 122 SER A CA 1
ATOM 862 C C . SER A 1 128 ? 48.540 27.446 90.748 1.00 18.70 122 SER A C 1
ATOM 863 O O . SER A 1 128 ? 48.852 26.334 91.212 1.00 19.78 122 SER A O 1
ATOM 866 N N . THR A 1 129 ? 49.045 27.893 89.602 1.00 19.38 123 THR A N 1
ATOM 867 C CA . THR A 1 129 ? 49.898 27.010 88.797 1.00 19.66 123 THR A CA 1
ATOM 868 C C . THR A 1 129 ? 51.377 27.207 89.056 1.00 20.16 123 THR A C 1
ATOM 869 O O . THR A 1 129 ? 52.203 26.529 88.450 1.00 20.90 123 THR A O 1
ATOM 873 N N . GLY A 1 130 ? 51.715 28.145 89.932 1.00 20.39 124 GLY A N 1
ATOM 874 C CA . GLY A 1 130 ? 53.103 28.384 90.285 1.00 20.91 124 GLY A CA 1
ATOM 875 C C . GLY A 1 130 ? 53.423 27.600 91.534 1.00 21.25 124 GLY A C 1
ATOM 876 O O . GLY A 1 130 ? 53.434 26.367 91.520 1.00 21.31 124 GLY A O 1
ATOM 877 N N . VAL A 1 131 ? 53.646 28.309 92.633 1.00 21.77 125 VAL A N 1
ATOM 878 C CA . VAL A 1 131 ? 54.027 27.627 93.868 1.00 23.27 125 VAL A CA 1
ATOM 879 C C . VAL A 1 131 ? 52.900 26.751 94.441 1.00 22.07 125 VAL A C 1
ATOM 880 O O . VAL A 1 131 ? 53.179 25.820 95.192 1.00 21.97 125 VAL A O 1
ATOM 884 N N . TYR A 1 132 ? 51.644 27.038 94.092 1.00 20.64 126 TYR A N 1
ATOM 885 C CA . TYR A 1 132 ? 50.515 26.227 94.570 1.00 19.56 126 TYR A CA 1
ATOM 886 C C . TYR A 1 132 ? 50.357 24.918 93.786 1.00 19.72 126 TYR A C 1
ATOM 887 O O . TYR A 1 132 ? 49.612 24.035 94.205 1.00 19.90 126 TYR A O 1
ATOM 896 N N . GLY A 1 133 ? 51.058 24.802 92.659 1.00 20.30 127 GLY A N 1
ATOM 897 C CA . GLY A 1 133 ? 51.317 23.504 92.021 1.00 20.45 127 GLY A CA 1
ATOM 898 C C . GLY A 1 133 ? 50.158 22.824 91.314 1.00 20.57 127 GLY A C 1
ATOM 899 O O . GLY A 1 133 ? 50.153 21.599 91.163 1.00 20.58 127 GLY A O 1
ATOM 900 N N . TYR A 1 134 ? 49.187 23.609 90.860 1.00 20.36 128 TYR A N 1
ATOM 901 C CA . TYR A 1 134 ? 48.025 23.060 90.175 1.00 20.44 128 TYR A CA 1
ATOM 902 C C . TYR A 1 134 ? 48.463 22.606 88.786 1.00 22.03 128 TYR A C 1
ATOM 903 O O . TYR A 1 134 ? 49.110 23.370 88.066 1.00 21.56 128 TYR A O 1
ATOM 912 N N . PRO A 1 135 ? 48.129 21.356 88.409 1.00 24.81 129 PRO A N 1
ATOM 913 C CA . PRO A 1 135 ? 48.463 20.874 87.067 1.00 26.24 129 PRO A CA 1
ATOM 914 C C . PRO A 1 135 ? 47.997 21.862 86.003 1.00 27.53 129 PRO A C 1
ATOM 915 O O . PRO A 1 135 ? 46.833 22.252 86.000 1.00 27.17 129 PRO A O 1
ATOM 919 N N . ARG A 1 136 ? 48.893 22.257 85.108 1.00 29.20 130 ARG A N 1
ATOM 920 C CA . ARG A 1 136 ? 48.647 23.424 84.260 1.00 30.42 130 ARG A CA 1
ATOM 921 C C . ARG A 1 136 ? 47.494 23.255 83.274 1.00 29.55 130 ARG A C 1
ATOM 922 O O . ARG A 1 136 ? 46.673 24.160 83.121 1.00 28.49 130 ARG A O 1
ATOM 930 N N . ALA A 1 137 ? 47.432 22.107 82.607 1.00 29.07 131 ALA A N 1
ATOM 931 C CA . ALA A 1 137 ? 46.366 21.856 81.631 1.00 28.39 131 ALA A CA 1
ATOM 932 C C . ALA A 1 137 ? 44.971 21.899 82.267 1.00 27.98 131 ALA A C 1
ATOM 933 O O . ALA A 1 137 ? 44.062 22.541 81.730 1.00 28.29 131 ALA A O 1
ATOM 935 N N . ALA A 1 138 ? 44.817 21.241 83.414 1.00 27.03 132 ALA A N 1
ATOM 936 C CA . ALA A 1 138 ? 43.547 21.227 84.133 1.00 26.77 132 ALA A CA 1
ATOM 937 C C . ALA A 1 138 ? 43.181 22.608 84.650 1.00 25.94 132 ALA A C 1
ATOM 938 O O . ALA A 1 138 ? 42.009 22.980 84.630 1.00 25.06 132 ALA A O 1
ATOM 940 N N . ALA A 1 139 ? 44.170 23.360 85.131 1.00 25.00 133 ALA A N 1
ATOM 941 C CA . ALA A 1 139 ? 43.895 24.700 85.653 1.00 23.94 133 ALA A CA 1
ATOM 942 C C . ALA A 1 139 ? 43.420 25.624 84.532 1.00 23.52 133 ALA A C 1
ATOM 943 O O . ALA A 1 139 ? 42.452 26.374 84.700 1.00 23.19 133 ALA A O 1
ATOM 945 N N . ALA A 1 140 ? 44.084 25.551 83.382 1.00 24.80 134 ALA A N 1
ATOM 946 C CA . ALA A 1 140 ? 43.725 26.398 82.246 1.00 26.00 134 ALA A CA 1
ATOM 947 C C . ALA A 1 140 ? 42.318 26.065 81.751 1.00 27.06 134 ALA A C 1
ATOM 948 O O . ALA A 1 140 ? 41.557 26.960 81.376 1.00 26.53 134 ALA A O 1
ATOM 950 N N . GLU A 1 141 ? 41.974 24.779 81.767 1.00 28.87 135 GLU A N 1
ATOM 951 C CA . GLU A 1 141 ? 40.639 24.338 81.360 1.00 31.01 135 GLU A CA 1
ATOM 952 C C . GLU A 1 141 ? 39.592 25.002 82.251 1.00 29.00 135 GLU A C 1
ATOM 953 O O . GLU A 1 141 ? 38.598 25.545 81.764 1.00 28.55 135 GLU A O 1
ATOM 959 N N . ILE A 1 142 ? 39.839 24.969 83.556 1.00 26.96 136 ILE A N 1
ATOM 960 C CA . ILE A 1 142 ? 38.965 25.632 84.526 1.00 25.18 136 ILE A CA 1
ATOM 961 C C . ILE A 1 142 ? 38.878 27.145 84.312 1.00 24.42 136 ILE A C 1
ATOM 962 O O . ILE A 1 142 ? 37.785 27.711 84.377 1.00 24.58 136 ILE A O 1
ATOM 967 N N . ALA A 1 143 ? 40.008 27.795 84.050 1.00 23.50 137 ALA A N 1
ATOM 968 C CA . ALA A 1 143 ? 40.002 29.244 83.844 1.00 23.24 137 ALA A CA 1
ATOM 969 C C . ALA A 1 143 ? 39.172 29.595 82.621 1.00 23.94 137 ALA A C 1
ATOM 970 O O . ALA A 1 143 ? 38.312 30.473 82.670 1.00 24.06 137 ALA A O 1
ATOM 972 N N . VAL A 1 144 ? 39.427 28.883 81.531 1.00 24.26 138 VAL A N 1
ATOM 973 C CA . VAL A 1 144 ? 38.775 29.173 80.262 1.00 24.89 138 VAL A CA 1
ATOM 974 C C . VAL A 1 144 ? 37.270 28.919 80.324 1.00 25.40 138 VAL A C 1
ATOM 975 O O . VAL A 1 144 ? 36.480 29.762 79.897 1.00 26.29 138 VAL A O 1
ATOM 979 N N . LYS A 1 145 ? 36.884 27.769 80.865 1.00 26.28 139 LYS A N 1
ATOM 980 C CA . LYS A 1 145 ? 35.470 27.417 80.996 1.00 26.93 139 LYS A CA 1
ATOM 981 C C . LYS A 1 145 ? 34.738 28.409 81.888 1.00 26.79 139 LYS A C 1
ATOM 982 O O . LYS A 1 145 ? 33.635 28.852 81.560 1.00 26.82 139 LYS A O 1
ATOM 984 N N . THR A 1 146 ? 35.351 28.757 83.015 1.00 26.27 140 THR A N 1
ATOM 985 C CA . THR A 1 146 ? 34.691 29.622 83.989 1.00 25.88 140 THR A CA 1
ATOM 986 C C . THR A 1 146 ? 34.483 31.014 83.416 1.00 25.63 140 THR A C 1
ATOM 987 O O . THR A 1 146 ? 33.398 31.589 83.525 1.00 25.09 140 T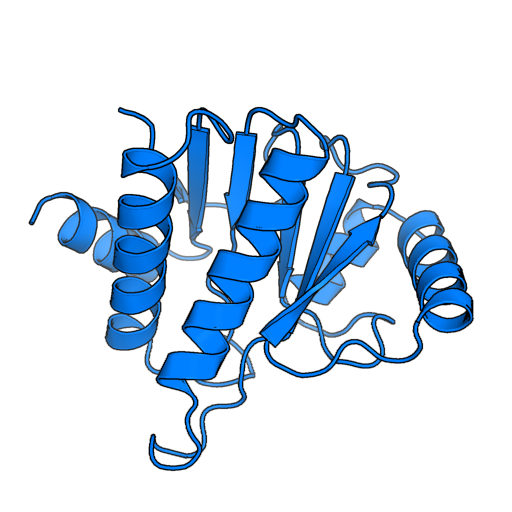HR A O 1
ATOM 991 N N . VAL A 1 147 ? 35.530 31.543 82.799 1.00 25.52 141 VAL A N 1
ATOM 992 C CA . VAL A 1 147 ? 35.478 32.874 82.224 1.00 26.98 141 VAL A CA 1
ATOM 993 C C . VAL A 1 147 ? 34.474 32.902 81.070 1.00 27.80 141 VAL A C 1
ATOM 994 O O . VAL A 1 147 ? 33.659 33.823 80.963 1.00 27.07 141 VAL A O 1
ATOM 998 N N . SER A 1 148 ? 34.544 31.881 80.222 1.00 28.88 142 SER A N 1
ATOM 999 C CA . SER A 1 148 ? 33.694 31.776 79.037 1.00 30.04 142 SER A CA 1
ATOM 1000 C C . SER A 1 148 ? 32.217 31.817 79.392 1.00 31.32 142 SER A C 1
ATOM 1001 O O . SER A 1 148 ? 31.451 32.591 78.812 1.00 32.43 142 SER A O 1
ATOM 1004 N N . GLU A 1 149 ? 31.828 30.988 80.353 1.00 33.15 143 GLU A N 1
ATOM 1005 C CA . GLU A 1 149 ? 30.443 30.947 80.806 1.00 34.33 143 GLU A CA 1
ATOM 1006 C C . GLU A 1 149 ? 30.018 32.269 81.393 1.00 33.18 143 GLU A C 1
ATOM 1007 O O . GLU A 1 149 ? 28.890 32.717 81.181 1.00 32.27 143 GLU A O 1
ATOM 1013 N N . PHE A 1 150 ? 30.913 32.889 82.148 1.00 31.73 144 PHE A N 1
ATOM 1014 C CA . PHE A 1 150 ? 30.558 34.123 82.801 1.00 31.24 144 PHE A CA 1
ATOM 1015 C C . PHE A 1 150 ? 30.271 35.214 81.784 1.00 32.37 144 PHE A C 1
ATOM 1016 O O . PHE A 1 150 ? 29.237 35.873 81.867 1.00 33.07 144 PHE A O 1
ATOM 1024 N N . ILE A 1 151 ? 31.160 35.410 80.818 1.00 33.62 145 ILE A N 1
ATOM 1025 C CA . ILE A 1 151 ? 30.937 36.493 79.865 1.00 35.69 145 ILE A CA 1
ATOM 1026 C C . ILE A 1 151 ? 29.812 36.170 78.876 1.00 36.41 145 ILE A C 1
ATOM 1027 O O . ILE A 1 151 ? 29.221 37.082 78.296 1.00 36.70 145 ILE A O 1
ATOM 1032 N N . THR A 1 152 ? 29.510 34.885 78.694 1.00 37.69 146 THR A N 1
ATOM 1033 C CA . THR A 1 152 ? 28.321 34.481 77.937 1.00 39.20 146 THR A CA 1
ATOM 1034 C C . THR A 1 152 ? 27.067 35.015 78.631 1.00 39.39 146 THR A C 1
ATOM 1035 O O . T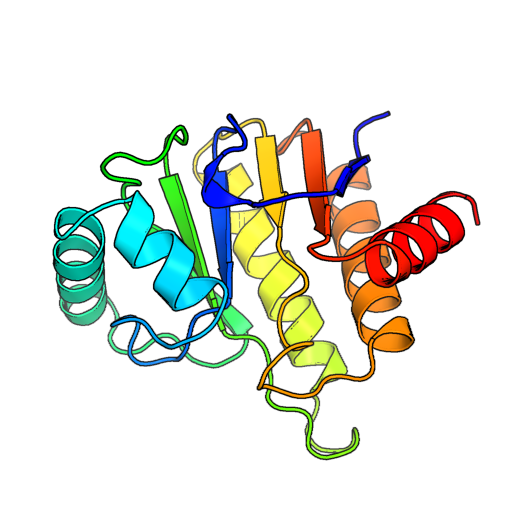HR A 1 152 ? 26.111 35.427 77.973 1.00 40.10 146 THR A O 1
ATOM 1039 N N . ARG A 1 153 ? 27.098 35.021 79.962 1.00 38.94 147 ARG A N 1
ATOM 1040 C CA . ARG A 1 153 ? 25.968 35.451 80.785 1.00 38.37 147 ARG A CA 1
ATOM 1041 C C . ARG A 1 153 ? 25.987 36.934 81.208 1.00 37.76 147 ARG A C 1
ATOM 1042 O O . ARG A 1 153 ? 24.959 37.449 81.646 1.00 37.96 147 ARG A O 1
ATOM 1044 N N . HIS A 1 154 ? 27.132 37.614 81.081 1.00 35.88 148 HIS A N 1
ATOM 1045 C CA . HIS A 1 154 ? 27.292 38.993 81.597 1.00 35.24 148 HIS A CA 1
ATOM 1046 C C . HIS A 1 154 ? 28.022 39.912 80.630 1.00 33.88 148 HIS A C 1
ATOM 1047 O O . HIS A 1 154 ? 28.996 39.517 79.990 1.00 33.79 148 HIS A O 1
ATOM 1054 N N . ALA A 1 155 ? 27.561 41.157 80.571 1.00 33.00 149 ALA A N 1
ATOM 1055 C CA . ALA A 1 155 ? 28.143 42.181 79.705 1.00 32.52 149 ALA A CA 1
ATOM 1056 C C . ALA A 1 155 ? 29.453 42.752 80.244 1.00 31.38 149 ALA A C 1
ATOM 1057 O O . ALA A 1 155 ? 30.291 43.226 79.469 1.00 30.72 149 ALA A O 1
ATOM 1059 N N . LEU A 1 156 ? 29.607 42.755 81.568 1.00 29.81 150 LEU A N 1
ATOM 1060 C CA . LEU A 1 156 ? 30.872 43.144 82.198 1.00 29.91 150 LEU A CA 1
ATOM 1061 C C . LEU A 1 156 ? 31.518 41.952 82.908 1.00 28.75 150 LEU A C 1
ATOM 1062 O O . LEU A 1 156 ? 30.828 41.181 83.578 1.00 29.61 150 LEU A O 1
ATOM 1067 N N . PRO A 1 157 ? 32.846 41.790 82.758 1.00 27.30 151 PRO A N 1
ATOM 1068 C CA . PRO A 1 157 ? 33.727 42.610 81.934 1.00 26.32 151 PRO A CA 1
ATOM 1069 C C . PRO A 1 157 ? 33.491 42.392 80.453 1.00 26.18 151 PRO A C 1
ATOM 1070 O O . PRO A 1 157 ? 33.062 41.310 80.032 1.00 26.84 151 PRO A O 1
ATOM 1074 N N . GLU A 1 158 ? 33.790 43.431 79.684 1.00 27.80 152 GLU A N 1
ATOM 1075 C CA . GLU A 1 158 ? 33.720 43.389 78.235 1.00 28.77 152 GLU A CA 1
ATOM 1076 C C . GLU A 1 158 ? 34.842 42.529 77.681 1.00 28.12 152 GLU A C 1
ATOM 1077 O O . GLU A 1 158 ? 34.621 41.726 76.780 1.00 27.94 152 GLU A O 1
ATOM 1083 N N . GLN A 1 159 ? 36.043 42.704 78.227 1.00 27.18 153 GLN A N 1
ATOM 1084 C CA . GLN A 1 159 ? 37.240 42.041 77.720 1.00 27.22 153 GLN A CA 1
ATOM 1085 C C . GLN A 1 159 ? 37.986 41.335 78.837 1.00 26.85 153 GLN A C 1
ATOM 1086 O O . GLN A 1 159 ? 38.107 41.871 79.935 1.00 26.63 153 GLN A O 1
ATOM 1092 N N . VAL A 1 160 ? 38.502 40.145 78.551 1.00 26.52 154 VAL A N 1
ATOM 1093 C CA . VAL A 1 160 ? 39.302 39.400 79.520 1.00 25.87 154 VAL A CA 1
ATOM 1094 C C . VAL A 1 160 ? 40.624 39.015 78.877 1.00 26.19 154 VAL A C 1
ATOM 1095 O O . VAL A 1 160 ? 40.648 38.498 77.759 1.00 26.67 154 VAL A O 1
ATOM 1099 N N . TYR A 1 161 ? 41.723 39.292 79.575 1.00 25.87 155 TYR A N 1
ATOM 1100 C CA . TYR A 1 161 ? 43.051 38.876 79.126 1.00 25.62 155 TYR A CA 1
ATOM 1101 C C . TYR A 1 161 ? 43.627 37.810 80.030 1.00 24.48 155 TYR A C 1
ATOM 1102 O O . TYR A 1 161 ? 43.763 38.013 81.234 1.00 23.92 155 TYR A O 1
ATOM 1111 N N . PHE A 1 162 ? 43.954 36.669 79.438 1.00 23.40 156 PHE A N 1
ATOM 1112 C CA . PHE A 1 162 ? 44.676 35.619 80.135 1.00 23.25 156 PHE A CA 1
ATOM 1113 C C . PHE A 1 162 ? 46.171 35.863 79.955 1.00 23.68 156 PHE A C 1
ATOM 1114 O O . PHE A 1 162 ? 46.721 35.628 78.874 1.00 24.17 156 PHE A O 1
ATOM 1122 N N . VAL A 1 163 ? 46.823 36.355 81.003 1.00 23.51 157 VAL A N 1
ATOM 1123 C CA . VAL A 1 163 ? 48.232 36.695 80.909 1.00 23.59 157 VAL A CA 1
ATOM 1124 C C . VAL A 1 163 ? 49.053 35.483 81.310 1.00 24.13 157 VAL A C 1
ATOM 1125 O O . VAL A 1 163 ? 48.954 34.975 82.430 1.00 24.04 157 VAL A O 1
ATOM 1129 N N . CYS A 1 164 ? 49.852 35.035 80.351 1.00 24.58 158 CYS A N 1
ATOM 1130 C CA . CYS A 1 164 ? 50.668 33.852 80.480 1.00 25.74 158 CYS A CA 1
ATOM 1131 C C . CYS A 1 164 ? 52.132 34.258 80.513 1.00 26.16 158 CYS A C 1
ATOM 1132 O O . CYS A 1 164 ? 52.598 35.028 79.671 1.00 26.28 158 CYS A O 1
ATOM 1135 N N . TYR A 1 165 ? 52.862 33.724 81.484 1.00 26.51 159 TYR A N 1
ATOM 1136 C CA . TYR A 1 165 ? 54.208 34.202 81.769 1.00 28.19 159 TYR A CA 1
ATOM 1137 C C . TYR A 1 165 ? 55.252 33.460 80.960 1.00 29.39 159 TYR A C 1
ATOM 1138 O O . TYR A 1 165 ? 56.412 33.863 80.928 1.00 28.98 159 TYR A O 1
ATOM 1147 N N . ASP A 1 166 ? 54.846 32.363 80.330 1.00 30.62 160 ASP A N 1
ATOM 1148 C CA . ASP A 1 166 ? 55.734 31.624 79.434 1.00 33.31 160 ASP A CA 1
ATOM 1149 C C . ASP A 1 166 ? 54.999 31.084 78.215 1.00 34.42 160 ASP A C 1
ATOM 1150 O O . ASP A 1 166 ? 53.773 30.904 78.231 1.00 33.03 160 ASP A O 1
ATOM 1155 N N . GLU A 1 167 ? 55.773 30.836 77.164 1.00 36.12 161 GLU A N 1
ATOM 1156 C CA . GLU A 1 167 ? 55.248 30.394 75.876 1.00 37.17 161 GLU A CA 1
ATOM 1157 C C . GLU A 1 167 ? 54.294 29.208 76.015 1.00 37.28 161 GLU A C 1
ATOM 1158 O O . GLU A 1 167 ? 53.244 29.186 75.377 1.00 37.68 161 GLU A O 1
ATOM 1160 N N . GLU A 1 168 ? 54.652 28.233 76.850 1.00 37.63 162 GLU A N 1
ATOM 1161 C CA . GLU A 1 168 ? 53.867 26.994 76.984 1.00 37.38 162 GLU A CA 1
ATOM 1162 C C . GLU A 1 168 ? 52.480 27.171 77.596 1.00 36.68 162 GLU A C 1
ATOM 1163 O O . GLU A 1 168 ? 51.553 26.421 77.259 1.00 36.01 162 GLU A O 1
ATOM 1165 N N . ASN A 1 169 ? 52.334 28.124 78.511 1.00 35.87 163 ASN A N 1
ATOM 1166 C CA . ASN A 1 169 ? 51.028 28.367 79.118 1.00 35.02 163 ASN A CA 1
ATOM 1167 C C . ASN A 1 169 ? 50.170 29.099 78.098 1.00 32.70 163 ASN A C 1
ATOM 1168 O O . ASN A 1 169 ? 48.977 28.838 77.978 1.00 32.25 163 ASN A O 1
ATOM 1173 N N . ALA A 1 170 ? 50.800 30.007 77.356 1.00 32.43 164 ALA A N 1
ATOM 1174 C CA . ALA A 1 170 ? 50.139 30.713 76.262 1.00 32.92 164 ALA A CA 1
ATOM 1175 C C . ALA A 1 170 ? 49.585 29.712 75.259 1.00 33.88 164 ALA A C 1
ATOM 1176 O O . ALA A 1 170 ? 48.430 29.828 74.837 1.00 33.36 164 ALA A O 1
ATOM 1178 N N . HIS A 1 171 ? 50.394 28.718 74.893 1.00 35.34 165 HIS A N 1
ATOM 1179 C CA . HIS A 1 171 ? 49.923 27.661 73.989 1.00 36.83 165 HIS A CA 1
ATOM 1180 C C . HIS A 1 171 ? 48.747 26.851 74.542 1.00 35.66 165 HIS A C 1
ATOM 1181 O O . HIS A 1 171 ? 47.814 26.565 73.792 1.00 35.03 165 HIS A O 1
ATOM 1188 N N . LEU A 1 172 ? 48.782 26.460 75.820 1.00 34.46 166 LEU A N 1
ATOM 1189 C CA . LEU A 1 172 ? 47.655 25.700 76.393 1.00 34.13 166 LEU A CA 1
ATOM 1190 C C . LEU A 1 172 ? 46.374 26.500 76.282 1.00 32.08 166 LEU A C 1
ATOM 1191 O O . LEU A 1 172 ? 45.324 25.954 75.937 1.00 31.45 166 LEU A O 1
ATOM 1196 N N . TYR A 1 173 ? 46.459 27.788 76.609 1.00 29.76 167 TYR A N 1
ATOM 1197 C CA . TYR A 1 173 ? 45.288 28.666 76.559 1.00 28.66 167 TYR A CA 1
ATOM 1198 C C . TYR A 1 173 ? 44.785 28.846 75.131 1.00 29.11 167 TYR A C 1
ATOM 1199 O O . TYR A 1 173 ? 43.585 28.724 74.869 1.00 29.02 167 TYR A O 1
ATOM 1208 N N . GLU A 1 17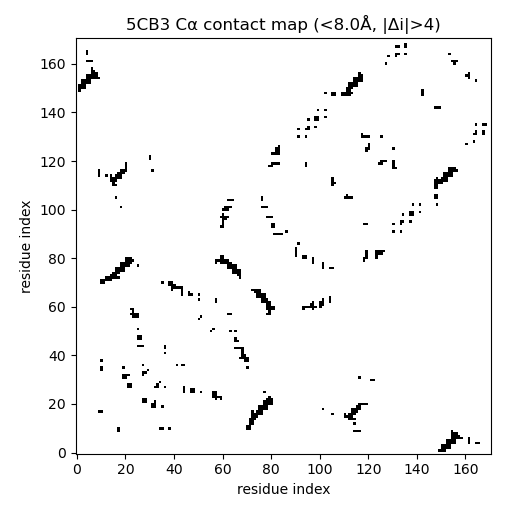4 ? 45.705 29.135 74.218 1.00 31.68 168 GLU A N 1
ATOM 1209 C CA . GLU A 1 174 ? 45.347 29.342 72.820 1.00 34.06 168 GLU A CA 1
ATOM 1210 C C . GLU A 1 174 ? 44.668 28.095 72.255 1.00 33.55 168 GLU A C 1
ATOM 1211 O O . GLU A 1 174 ? 43.634 28.197 71.586 1.00 33.34 168 GLU A O 1
ATOM 1217 N N . ARG A 1 175 ? 45.211 26.921 72.569 1.00 33.40 169 ARG A N 1
ATOM 1218 C CA . ARG A 1 175 ? 44.611 25.658 72.141 1.00 32.98 169 ARG A CA 1
ATOM 1219 C C . ARG A 1 175 ? 43.218 25.434 72.749 1.00 32.84 169 ARG A C 1
ATOM 1220 O O . ARG A 1 175 ? 42.302 25.003 72.046 1.00 32.16 169 ARG A O 1
ATOM 1222 N N . LEU A 1 176 ? 43.056 25.734 74.039 1.00 32.50 170 LEU A N 1
ATOM 1223 C CA . LEU A 1 176 ? 41.744 25.608 74.698 1.00 32.36 170 LEU A CA 1
ATOM 1224 C C . LEU A 1 176 ? 40.679 26.546 74.148 1.00 31.96 170 LEU A C 1
ATOM 1225 O O . LEU A 1 176 ? 39.511 26.170 74.037 1.00 31.88 170 LEU A O 1
ATOM 1230 N N . LEU A 1 177 ? 41.076 27.767 73.821 1.00 33.34 171 LEU A N 1
ATOM 1231 C CA . LEU A 1 177 ? 40.122 28.742 73.317 1.00 34.51 171 LEU A CA 1
ATOM 1232 C C . LEU A 1 177 ? 39.635 28.416 71.909 1.00 36.61 171 LEU A C 1
ATOM 1233 O O . LEU A 1 177 ? 38.554 28.858 71.523 1.00 37.50 171 LEU A O 1
ATOM 1238 N N . THR A 1 178 ? 40.406 27.644 71.146 1.00 38.23 172 THR A N 1
ATOM 1239 C CA . THR A 1 178 ? 39.974 27.283 69.791 1.00 40.71 172 THR A CA 1
ATOM 1240 C C . THR A 1 178 ? 39.225 25.943 69.714 1.00 43.41 172 THR A C 1
ATOM 1241 O O . THR A 1 178 ? 39.008 25.430 68.623 1.00 43.31 172 THR A O 1
ATOM 1245 N N . GLN A 1 179 ? 38.826 25.386 70.859 1.00 46.69 173 GLN A N 1
ATOM 1246 C CA . GLN A 1 179 ? 38.026 24.152 70.896 1.00 49.50 173 GLN A CA 1
ATOM 1247 C C . GLN A 1 179 ? 36.546 24.441 71.133 1.00 50.03 173 GLN A C 1
ATOM 1248 O O . GLN A 1 179 ? 36.189 25.442 71.754 1.00 50.66 173 GLN A O 1
#

Organism: Escherichia coli (strain K12) (NCBI:txid83333)

CATH classification: 3.40.220.10

Solvent-accessible surface area: 7912 Å² total; per-residue (Å²): 155,62,33,63,31,45,90,28,48,5,9,152,40,79,15,19,0,0,0,0,25,6,37,45,33,1,95,18,46,86,43,43,7,20,43,0,26,208,39,2,13,115,50,0,66,97,17,0,72,43,14,67,162,150,69,29,66,0,78,56,3,72,9,13,50,13,92,4,39,123,10,62,16,138,3,0,0,0,0,2,2,3,72,76,168,41,30,155,97,76,2,76,104,49,0,74,56,0,2,42,44,0,0,121,44,0,29,81,67,81,47,52,16,0,0,1,12,23,1,7,24,58,141,49,42,7,58,89,57,41,3,2,103,33,0,14,49,6,0,36,120,13,18,122,76,87,83,47,0,88,51,0,50,2,10,1,182,52,79,62,5,7,123,50,5,89,34,36,54,121,172

InterPro domains:
  IPR002589 Macro domain [PF01661] (21-137)
  IPR002589 Macro domain [PS51154] (1-175)
  IPR002589 Macro domain [SM00506] (4-137)
  IPR024900 O-acetyl-ADP-ribose deacetylase [MF_01205] (2-174)
  IPR043472 Macro domain-like [G3DSA:3.40.220.10] (1-177)
  IPR043472 Macro domain-like [SSF52949] (3-172)

B-factor: mean 27.33, std 7.95, range [15.79, 55.81]

Foldseek 3Di:
DFEAEAEAQQLADQFAEEEAQAFFQQQADDDSRPVQCVQQDPVSNVFSVVVCVVPNTADQLAWDKGARHNGNYGIYIYHHQAQDPPPPPCRLVSLLSRLQNSQVVQVVVPTAEYEYEQHCVPPSNDDLLSSLLSNCVSVVVVVVVDCPNRHYYYYYHDPVSSVSNVVNVVD

Radius of gyration: 14.52 Å; Cα contacts (8 Å, |Δi|>4): 355; chains: 1; bounding box: 31×38×39 Å

Secondary structure (DSSP, 8-state):
--EEEEES-GGG---SEEEEE--TT-S--SSHHHHHHHHH-HHHHHHHHHHHHHH-S--TT-EEEEE-TTSSSSEEEEE-PPPPSSSSSSHHHHHHHHHHHHHHHHHHTT--EEEE--TTSSTT---HHHHHHHHHHHHHHHHHH-SSSSEEEEEESSHHHHHHHHHHHT-

Nearest PDB structures (foldseek):
  5cb3-assembly1_A  TM=1.006E+00  e=2.661E-37  Escherichia coli K-12
  5cms-assembly3_B  TM=1.001E+00  e=1.761E-34  Escherichia coli
  5cb5-assembly14_M  TM=1.001E+00  e=2.012E-33  Escherichia coli K-12
  5lbp-assembly1_A  TM=9.510E-01  e=1.285E-19  Oceanobacillus iheyensis HTE831
  3q71-assembly1_A  TM=9.359E-01  e=2.107E-12  Homo sapiens

GO terms:
  GO:0061463 O-acetyl-ADP-ribose deacetylase activity (F, EXP)
  GO:0060698 endoribonuclease inhibitor activity (F, IDA)
  GO:0061463 O-acetyl-ADP-ribose deacetylase activity (F, IDA)
  GO:1900231 regulation of single-species biofilm formation on inanimate substrate (P, IMP)
  GO:0046677 response to antibiotic (P, IMP)
  GO:0019899 enzyme binding (F, IPI)